Protein AF-A0A351IZC6-F1 (afdb_monomer_lite)

Radius of gyration: 22.67 Å; chains: 1; bounding box: 44×38×71 Å

Structure (mmCIF, N/CA/C/O backbone):
data_AF-A0A351IZC6-F1
#
_entry.id   AF-A0A351IZC6-F1
#
loop_
_atom_site.group_PDB
_atom_site.id
_atom_site.type_symbol
_atom_site.label_atom_id
_atom_site.label_alt_id
_atom_site.label_comp_id
_atom_site.label_asym_id
_atom_site.label_entity_id
_atom_site.label_seq_id
_atom_site.pdbx_PDB_ins_code
_atom_site.Cartn_x
_atom_site.Cartn_y
_atom_site.Cartn_z
_atom_site.occupancy
_atom_site.B_iso_or_equiv
_atom_site.auth_seq_id
_atom_site.auth_comp_id
_atom_site.auth_asym_id
_atom_site.auth_atom_id
_atom_site.pdbx_PDB_model_num
ATOM 1 N N . ARG A 1 1 ? 2.484 21.170 -37.208 1.00 54.78 1 ARG A N 1
ATOM 2 C CA . ARG A 1 1 ? 2.142 19.895 -36.526 1.00 54.78 1 ARG A CA 1
ATOM 3 C C . ARG A 1 1 ? 3.387 19.020 -36.596 1.00 54.78 1 ARG A C 1
ATOM 5 O O . ARG A 1 1 ? 3.981 18.987 -37.663 1.00 54.78 1 ARG A O 1
ATOM 12 N N . GLY A 1 2 ? 3.852 18.452 -35.483 1.00 78.06 2 GLY A N 1
ATOM 13 C CA . GLY A 1 2 ? 5.121 17.710 -35.443 1.00 78.06 2 GLY A CA 1
ATOM 14 C C . GLY A 1 2 ? 5.003 16.293 -36.009 1.00 78.06 2 GLY A C 1
ATOM 15 O O . GLY A 1 2 ? 3.906 15.739 -36.048 1.00 78.06 2 GLY A O 1
ATOM 16 N N . VAL A 1 3 ? 6.134 15.700 -36.401 1.00 79.62 3 VAL A N 1
ATOM 17 C CA . VAL A 1 3 ? 6.216 14.318 -36.917 1.00 79.62 3 VAL A CA 1
ATOM 18 C C . VAL A 1 3 ? 5.651 13.314 -35.900 1.00 79.62 3 VAL A C 1
ATOM 20 O O . VAL A 1 3 ? 4.930 12.402 -36.284 1.00 79.62 3 VAL A O 1
ATOM 23 N N . SER A 1 4 ? 5.850 13.549 -34.596 1.00 78.62 4 SER A N 1
ATOM 24 C CA . SER A 1 4 ? 5.263 12.746 -33.507 1.00 78.62 4 SER A CA 1
ATOM 25 C C . SER A 1 4 ? 3.735 12.689 -33.545 1.00 78.62 4 SER A C 1
ATOM 27 O O . SER A 1 4 ? 3.139 11.643 -33.312 1.00 78.62 4 SER A O 1
ATOM 29 N N . TYR A 1 5 ? 3.090 13.817 -33.857 1.00 83.94 5 TYR A N 1
ATOM 30 C CA . TYR A 1 5 ? 1.634 13.883 -33.941 1.00 83.94 5 TYR A CA 1
ATOM 31 C C . TYR A 1 5 ? 1.124 13.109 -35.158 1.00 83.94 5 TYR A C 1
ATOM 33 O O . TYR A 1 5 ? 0.155 12.367 -35.048 1.00 83.94 5 TYR A O 1
ATOM 41 N N . LEU A 1 6 ? 1.802 13.245 -36.300 1.00 85.81 6 LEU A N 1
ATOM 42 C CA . LEU A 1 6 ? 1.442 12.525 -37.521 1.00 85.81 6 LEU A CA 1
ATOM 43 C C . LEU A 1 6 ? 1.631 11.013 -37.352 1.00 85.81 6 LEU A C 1
ATOM 45 O O . LEU A 1 6 ? 0.776 10.256 -37.795 1.00 85.81 6 LEU A O 1
ATOM 49 N N . ASN A 1 7 ? 2.656 10.583 -36.607 1.00 83.44 7 ASN A N 1
ATOM 50 C CA . ASN A 1 7 ? 2.800 9.192 -36.178 1.00 83.44 7 ASN A CA 1
ATOM 51 C C . ASN A 1 7 ? 1.613 8.718 -35.326 1.00 83.44 7 ASN A C 1
ATOM 53 O O . ASN A 1 7 ? 1.037 7.676 -35.610 1.00 83.44 7 ASN A O 1
ATOM 57 N N . SER A 1 8 ? 1.179 9.500 -34.328 1.00 83.31 8 SER A N 1
ATOM 58 C CA . SER A 1 8 ? 0.071 9.090 -33.443 1.00 83.31 8 SER A CA 1
ATOM 59 C C . SER A 1 8 ? -1.289 8.953 -34.135 1.00 83.31 8 SER A C 1
ATOM 61 O O . SER A 1 8 ? -2.180 8.301 -33.597 1.00 83.31 8 SER A O 1
ATOM 63 N N . VAL A 1 9 ? -1.458 9.570 -35.308 1.00 90.44 9 VAL A N 1
ATOM 64 C CA . VAL A 1 9 ? -2.690 9.477 -36.106 1.00 90.44 9 VAL A CA 1
ATOM 65 C C . VAL A 1 9 ? -2.511 8.646 -37.382 1.00 90.44 9 VAL A C 1
ATOM 67 O O . VAL A 1 9 ? -3.396 8.666 -38.228 1.00 90.44 9 VAL A O 1
ATOM 70 N N . ASN A 1 10 ? -1.398 7.910 -37.515 1.00 84.44 10 ASN A N 1
ATOM 71 C CA . ASN A 1 10 ? -1.055 7.089 -38.686 1.00 84.44 10 ASN A CA 1
ATOM 72 C C . ASN A 1 10 ? -1.030 7.855 -40.028 1.00 84.44 10 ASN A C 1
ATOM 74 O O . ASN A 1 10 ? -1.351 7.288 -41.064 1.00 84.44 10 ASN A O 1
ATOM 78 N N . ASP A 1 11 ? -0.619 9.127 -40.012 1.00 90.12 11 ASP A N 1
ATOM 79 C CA . ASP A 1 11 ? -0.560 10.020 -41.185 1.00 90.12 11 ASP A CA 1
ATOM 80 C C . ASP A 1 11 ? 0.889 10.296 -41.654 1.00 90.12 11 ASP A C 1
ATOM 82 O O . ASP A 1 11 ? 1.177 11.331 -42.265 1.00 90.12 11 ASP A O 1
ATOM 86 N N . LEU A 1 12 ? 1.852 9.431 -41.316 1.00 85.00 12 LEU A N 1
ATOM 87 C CA . LEU A 1 12 ? 3.253 9.626 -41.725 1.00 85.00 12 LEU A CA 1
ATOM 88 C C . LEU A 1 12 ? 3.456 9.483 -43.237 1.00 85.00 12 LEU A C 1
ATOM 90 O O . LEU A 1 12 ? 4.335 10.133 -43.798 1.00 85.00 12 LEU A O 1
ATOM 94 N N . ASP A 1 13 ? 2.606 8.702 -43.896 1.00 83.44 13 ASP A N 1
ATOM 95 C CA . ASP A 1 13 ? 2.554 8.516 -45.348 1.00 83.44 13 ASP A CA 1
ATOM 96 C C . ASP A 1 13 ? 2.237 9.812 -46.118 1.00 83.44 13 ASP A C 1
ATOM 98 O O . ASP A 1 13 ? 2.581 9.945 -47.292 1.00 83.44 13 ASP A O 1
ATOM 102 N N . LYS A 1 14 ? 1.645 10.813 -45.452 1.00 84.12 14 LYS A N 1
ATOM 103 C CA . LYS A 1 14 ? 1.375 12.141 -46.030 1.00 84.12 14 LYS A CA 1
ATOM 104 C C . LYS A 1 14 ? 2.624 13.019 -46.137 1.00 84.12 14 LYS A C 1
ATOM 106 O O . LYS A 1 14 ? 2.568 14.089 -46.748 1.00 84.12 14 LYS A O 1
ATOM 111 N N . LEU A 1 15 ? 3.744 12.618 -45.533 1.00 84.25 15 LEU A N 1
ATOM 112 C CA . LEU A 1 15 ? 4.996 13.368 -45.567 1.00 84.25 15 LEU A CA 1
ATOM 113 C C . LEU A 1 15 ? 5.891 12.872 -46.704 1.00 84.25 15 LEU A C 1
ATOM 115 O O . LEU A 1 15 ? 6.668 11.940 -46.541 1.00 84.25 15 LEU A O 1
ATOM 119 N N . ALA A 1 16 ? 5.854 13.571 -47.839 1.00 85.62 16 ALA A N 1
ATOM 120 C CA . ALA A 1 16 ? 6.621 13.208 -49.036 1.00 85.62 16 ALA A CA 1
ATOM 121 C C . ALA A 1 16 ? 8.155 13.201 -48.858 1.00 85.62 16 ALA A C 1
ATOM 123 O O . ALA A 1 16 ? 8.866 12.702 -49.724 1.00 85.62 16 ALA A O 1
ATOM 124 N N . PHE A 1 17 ? 8.677 13.790 -47.776 1.00 85.56 17 PHE A N 1
ATOM 125 C CA . PHE A 1 17 ? 10.114 13.822 -47.492 1.00 85.56 17 PHE A CA 1
ATOM 126 C C . PHE A 1 17 ? 10.596 12.619 -46.666 1.00 85.56 17 PHE A C 1
ATOM 128 O O . PHE A 1 17 ? 11.805 12.443 -46.515 1.00 85.56 17 PHE A O 1
ATOM 135 N N . LEU A 1 18 ? 9.682 11.822 -46.099 1.00 88.19 18 LEU A N 1
ATOM 136 C CA . LEU A 1 18 ? 10.048 10.625 -45.353 1.00 88.19 18 LEU A CA 1
ATOM 137 C C . LEU A 1 18 ? 10.360 9.470 -46.314 1.00 88.19 18 LEU A C 1
ATOM 139 O O . LEU A 1 18 ? 9.716 9.349 -47.358 1.00 88.19 18 LEU A O 1
ATOM 143 N N . PRO A 1 19 ? 11.327 8.600 -45.975 1.00 85.94 19 PRO A N 1
ATOM 144 C CA . PRO A 1 19 ? 11.552 7.369 -46.716 1.00 85.94 19 PRO A CA 1
ATOM 145 C C . PRO A 1 19 ? 10.281 6.519 -46.817 1.00 85.94 19 PRO A C 1
ATOM 147 O O . PRO A 1 19 ? 9.473 6.460 -45.888 1.00 85.94 19 PRO A O 1
ATOM 150 N N . ASN A 1 20 ? 10.138 5.791 -47.926 1.00 81.12 20 ASN A N 1
ATOM 151 C CA . ASN A 1 20 ? 9.125 4.744 -48.015 1.00 81.12 20 ASN A CA 1
ATOM 152 C C . ASN A 1 20 ? 9.393 3.704 -46.917 1.00 81.12 20 ASN A C 1
ATOM 154 O O . ASN A 1 20 ? 10.516 3.216 -46.804 1.00 81.12 20 ASN A O 1
ATOM 158 N N . ASN A 1 21 ? 8.358 3.359 -46.146 1.00 84.06 21 ASN A N 1
ATOM 159 C CA . ASN A 1 21 ? 8.431 2.497 -44.957 1.00 84.06 21 ASN A CA 1
ATOM 160 C C . ASN A 1 21 ? 9.204 3.091 -43.771 1.00 84.06 21 ASN A C 1
ATOM 162 O O . ASN A 1 21 ? 9.744 2.333 -42.973 1.00 84.06 21 ASN A O 1
ATOM 166 N N . PHE A 1 22 ? 9.251 4.421 -43.652 1.00 87.12 22 PHE A N 1
ATOM 167 C CA . PHE A 1 22 ? 9.814 5.082 -42.478 1.00 87.12 22 PHE A CA 1
ATOM 168 C C . PHE A 1 22 ? 9.197 4.544 -41.178 1.00 87.12 22 PHE A C 1
ATOM 170 O O . PHE A 1 22 ? 8.000 4.718 -40.931 1.00 87.12 22 PHE A O 1
ATOM 177 N N . ASP A 1 23 ? 10.031 3.937 -40.337 1.00 83.19 23 ASP A N 1
ATOM 178 C CA . ASP A 1 23 ? 9.676 3.543 -38.980 1.00 83.19 23 ASP A CA 1
ATOM 179 C C . ASP A 1 23 ? 10.056 4.670 -38.017 1.00 83.19 23 ASP A C 1
ATOM 181 O O . ASP A 1 23 ? 11.230 4.974 -37.790 1.00 83.19 23 ASP A O 1
ATOM 185 N N . TYR A 1 24 ? 9.039 5.284 -37.411 1.00 82.44 24 TYR A N 1
ATOM 186 C CA . TYR A 1 24 ? 9.202 6.402 -36.488 1.00 82.44 24 TYR A CA 1
ATOM 187 C C . TYR A 1 24 ? 10.134 6.102 -35.303 1.00 82.44 24 TYR A C 1
ATOM 189 O O . TYR A 1 24 ? 10.746 7.025 -34.771 1.00 82.44 24 TYR A O 1
ATOM 197 N N . SER A 1 25 ? 10.242 4.845 -34.873 1.00 77.06 25 SER A N 1
ATOM 198 C CA . SER A 1 25 ? 11.059 4.449 -33.723 1.00 77.06 25 SER A CA 1
ATOM 199 C C . SER A 1 25 ? 12.513 4.136 -34.083 1.00 77.06 25 SER A C 1
ATOM 201 O O . SER A 1 25 ? 13.399 4.353 -33.259 1.00 77.06 25 SER A O 1
ATOM 203 N N . ILE A 1 26 ? 12.769 3.669 -35.309 1.00 80.50 26 ILE A N 1
ATOM 204 C CA . ILE A 1 26 ? 14.083 3.162 -35.739 1.00 80.50 26 ILE A CA 1
ATOM 205 C C . ILE A 1 26 ? 14.808 4.177 -36.631 1.00 80.50 26 ILE A C 1
ATOM 207 O O . ILE A 1 26 ? 16.008 4.411 -36.477 1.00 80.50 26 ILE A O 1
ATOM 211 N N . ASP A 1 27 ? 14.083 4.823 -37.544 1.00 83.50 27 ASP A N 1
ATOM 212 C CA . ASP A 1 27 ? 14.677 5.629 -38.612 1.00 83.50 27 ASP A CA 1
ATOM 213 C C . ASP A 1 27 ? 14.827 7.106 -38.244 1.00 83.50 27 ASP A C 1
ATOM 215 O O . ASP A 1 27 ? 15.488 7.862 -38.959 1.00 83.50 27 ASP A O 1
ATOM 219 N N . PHE A 1 28 ? 14.239 7.542 -37.126 1.00 86.81 28 PHE A N 1
ATOM 220 C CA . PHE A 1 28 ? 14.151 8.958 -36.767 1.00 86.81 28 PHE A CA 1
ATOM 221 C C . PHE A 1 28 ? 15.522 9.639 -36.730 1.00 86.81 28 PHE A C 1
ATOM 223 O O . PHE A 1 28 ? 15.723 10.684 -37.348 1.00 86.81 28 PHE A O 1
ATOM 230 N N . LYS A 1 29 ? 16.499 9.012 -36.070 1.00 84.25 29 LYS A N 1
ATOM 231 C CA . LYS A 1 29 ? 17.864 9.537 -35.980 1.00 84.25 29 LYS A CA 1
ATOM 232 C C . LYS A 1 29 ? 18.560 9.596 -37.332 1.00 84.25 29 LYS A C 1
ATOM 234 O O . LYS A 1 29 ? 19.252 10.569 -37.618 1.00 84.25 29 LYS A O 1
ATOM 239 N N . ASN A 1 30 ? 18.348 8.586 -38.169 1.00 85.69 30 ASN A N 1
ATOM 240 C CA . ASN A 1 30 ? 18.956 8.507 -39.494 1.00 85.69 30 ASN A CA 1
ATOM 241 C C . ASN A 1 30 ? 18.375 9.558 -40.452 1.00 85.69 30 ASN A C 1
ATOM 243 O O . ASN A 1 30 ? 19.105 10.100 -41.275 1.00 85.69 30 ASN A O 1
ATOM 247 N N . VAL A 1 31 ? 17.081 9.868 -40.329 1.00 88.25 31 VAL A N 1
ATOM 248 C CA . VAL A 1 31 ? 16.384 10.835 -41.191 1.00 88.25 31 VAL A CA 1
ATOM 249 C C . VAL 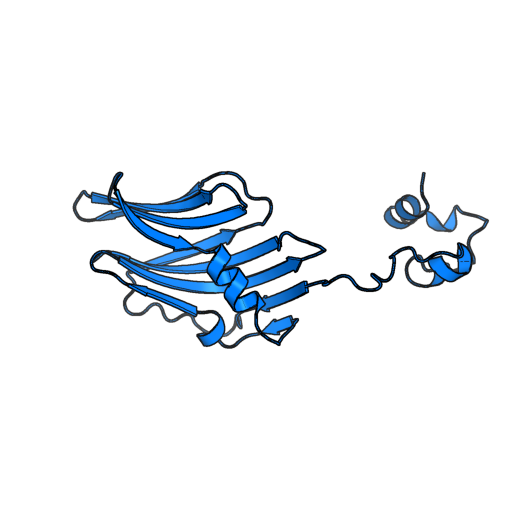A 1 31 ? 16.569 12.276 -40.717 1.00 88.25 31 VAL A C 1
ATOM 251 O O . VAL A 1 31 ? 16.774 13.170 -41.535 1.00 88.25 31 VAL A O 1
ATOM 254 N N . PHE A 1 32 ? 16.504 12.519 -39.408 1.00 87.31 32 PHE A N 1
ATOM 255 C CA . PHE A 1 32 ? 16.504 13.872 -38.846 1.00 87.31 32 PHE A CA 1
ATOM 256 C C . PHE A 1 32 ? 17.844 14.292 -38.230 1.00 87.31 32 PHE A C 1
ATOM 258 O O . PHE A 1 32 ? 18.022 15.464 -37.905 1.00 87.31 32 PHE A O 1
ATOM 265 N N . GLY A 1 33 ? 18.799 13.371 -38.082 1.00 83.06 33 GLY A N 1
ATOM 266 C CA . GLY A 1 33 ? 20.142 13.657 -37.572 1.00 83.06 33 GLY A CA 1
ATOM 267 C C . GLY A 1 33 ? 20.230 13.848 -36.055 1.00 83.06 33 GLY A C 1
ATOM 268 O O . GLY A 1 33 ? 21.295 14.198 -35.551 1.00 83.06 33 GLY A O 1
ATOM 269 N N . PHE A 1 34 ? 19.143 13.616 -35.313 1.00 80.31 34 PHE A N 1
ATOM 270 C CA . PHE A 1 34 ? 19.119 13.654 -33.851 1.00 80.31 34 PHE A CA 1
ATOM 271 C C . PHE A 1 34 ? 18.251 12.533 -33.283 1.00 80.31 34 PHE A C 1
ATOM 273 O O . PHE A 1 34 ? 17.304 12.074 -33.919 1.00 80.31 34 PHE A O 1
ATOM 280 N N . ASP A 1 35 ? 18.596 12.083 -32.081 1.00 73.88 35 ASP A N 1
ATOM 281 C CA . ASP A 1 35 ? 17.844 11.044 -31.389 1.00 73.88 35 ASP A CA 1
ATOM 282 C C . ASP A 1 35 ? 16.526 11.615 -30.854 1.00 73.88 35 ASP A C 1
ATOM 284 O O . ASP A 1 35 ? 16.524 12.653 -30.189 1.00 73.88 35 ASP A O 1
ATOM 288 N N . LEU A 1 36 ? 15.400 10.963 -31.157 1.00 66.38 36 LEU A N 1
ATOM 289 C CA . LEU A 1 36 ? 14.093 11.381 -30.638 1.00 66.38 36 LEU A CA 1
ATOM 290 C C . LEU A 1 36 ? 14.046 11.226 -29.117 1.00 66.38 36 LEU A C 1
ATOM 292 O O . LEU A 1 36 ? 13.480 12.052 -28.399 1.00 66.38 36 LEU A O 1
ATOM 296 N N . TYR A 1 37 ? 14.664 10.149 -28.649 1.00 61.41 37 TYR A N 1
ATOM 297 C CA . TYR A 1 37 ? 14.923 9.904 -27.253 1.00 61.41 37 TYR A CA 1
ATOM 298 C C . TYR A 1 37 ? 16.387 10.246 -27.057 1.00 61.41 37 TYR A C 1
ATOM 300 O O . TYR A 1 37 ? 17.254 9.513 -27.519 1.00 61.41 37 TYR A O 1
ATOM 308 N N . HIS A 1 38 ? 16.689 11.366 -26.398 1.00 51.81 38 HIS A N 1
ATOM 309 C CA . HIS A 1 38 ? 18.038 11.549 -25.877 1.00 51.81 38 HIS A CA 1
ATOM 310 C C . HIS A 1 38 ? 18.384 10.280 -25.095 1.00 51.81 38 HIS A C 1
ATOM 312 O O . HIS A 1 38 ? 17.766 10.020 -24.059 1.00 51.81 38 HIS A O 1
ATOM 318 N N . ALA A 1 39 ? 19.327 9.480 -25.607 1.00 47.16 39 ALA A N 1
ATOM 319 C CA . ALA A 1 39 ? 20.009 8.501 -24.787 1.00 47.16 39 ALA A CA 1
ATOM 320 C C . ALA A 1 39 ? 20.482 9.299 -23.576 1.00 47.16 39 ALA A C 1
ATOM 322 O O . ALA A 1 39 ? 21.177 10.307 -23.720 1.00 47.16 39 ALA A O 1
ATOM 323 N N . SER A 1 40 ? 19.930 8.978 -22.411 1.00 49.69 40 SER A N 1
ATOM 324 C CA . SER A 1 40 ? 20.216 9.710 -21.193 1.00 49.69 40 SER A CA 1
ATOM 325 C C . SER A 1 40 ? 21.642 9.364 -20.797 1.00 49.69 40 SER A C 1
ATOM 327 O O . SER A 1 40 ? 21.873 8.455 -20.001 1.00 49.69 40 SER A O 1
ATOM 329 N N . ASP A 1 41 ? 22.592 10.062 -21.405 1.00 43.72 41 ASP A N 1
ATOM 330 C CA . ASP A 1 41 ? 24.003 9.989 -21.094 1.00 43.72 41 ASP A CA 1
ATOM 331 C C . ASP A 1 41 ? 24.168 10.459 -19.639 1.00 43.72 41 ASP A C 1
ATOM 333 O O . ASP A 1 41 ? 24.194 11.651 -19.343 1.00 43.72 41 ASP A O 1
ATOM 337 N N . GLY A 1 42 ? 24.209 9.506 -18.703 1.00 48.97 42 GLY A N 1
ATOM 338 C CA . GLY A 1 42 ? 24.652 9.737 -17.326 1.00 48.97 42 GLY A CA 1
ATOM 339 C C . GLY A 1 42 ? 23.598 10.085 -16.266 1.00 48.97 42 GLY A C 1
ATOM 340 O O . GLY A 1 42 ? 23.993 10.449 -15.160 1.00 48.97 42 GLY A O 1
ATOM 341 N N . ASN A 1 43 ? 22.293 9.946 -16.523 1.00 52.94 43 ASN A N 1
ATOM 342 C CA . ASN A 1 43 ? 21.280 10.126 -15.470 1.00 52.94 43 ASN A CA 1
ATOM 343 C C . ASN A 1 43 ? 20.960 8.799 -14.766 1.00 52.94 43 ASN A C 1
ATOM 345 O O . ASN A 1 43 ? 20.764 7.778 -15.422 1.00 52.94 43 ASN A O 1
ATOM 349 N N . ASN A 1 44 ? 20.870 8.827 -13.429 1.00 56.72 44 ASN A N 1
ATOM 350 C CA . ASN A 1 44 ? 20.446 7.705 -12.581 1.00 56.72 44 ASN A CA 1
ATOM 351 C C . ASN A 1 44 ? 18.961 7.391 -12.817 1.00 56.72 44 ASN A C 1
ATOM 353 O O . ASN A 1 44 ? 18.097 7.733 -12.007 1.00 56.72 44 ASN A O 1
ATOM 357 N N . TYR A 1 45 ? 18.667 6.783 -13.960 1.00 67.69 45 TYR A N 1
ATOM 358 C CA . TYR A 1 45 ? 17.340 6.326 -14.310 1.00 67.69 45 TYR A CA 1
ATOM 359 C C . TYR A 1 45 ? 17.046 5.047 -13.531 1.00 67.69 45 TYR A C 1
ATOM 361 O O . TYR A 1 45 ? 17.708 4.026 -13.712 1.00 67.69 45 TYR A O 1
ATOM 369 N N . ILE A 1 46 ? 16.071 5.112 -12.631 1.00 74.31 46 ILE A N 1
ATOM 370 C CA . ILE A 1 46 ? 15.543 3.925 -11.962 1.00 74.31 46 ILE A CA 1
ATOM 371 C C . ILE A 1 46 ? 14.225 3.613 -12.650 1.00 74.31 46 ILE A C 1
ATOM 373 O O . ILE A 1 46 ? 13.320 4.437 -12.609 1.00 74.31 46 ILE A O 1
ATOM 377 N N . SER A 1 47 ? 14.114 2.435 -13.254 1.00 84.88 47 SER A N 1
ATOM 378 C CA . SER A 1 47 ? 12.835 1.872 -13.682 1.00 84.88 47 SER A CA 1
ATOM 379 C C . SER A 1 47 ? 12.750 0.460 -13.140 1.00 84.88 47 SER A C 1
ATOM 381 O O . SER A 1 47 ? 13.572 -0.388 -13.491 1.00 84.88 47 SER A O 1
ATOM 383 N N . LYS A 1 48 ? 11.828 0.242 -12.203 1.00 88.94 48 LYS A N 1
ATOM 384 C CA . LYS A 1 48 ? 11.651 -1.051 -11.552 1.00 88.94 48 LYS A CA 1
ATOM 385 C C . LYS A 1 48 ? 10.192 -1.429 -11.467 1.00 88.94 48 LYS A C 1
ATOM 387 O O . LYS A 1 48 ? 9.361 -0.603 -11.092 1.00 88.94 48 LYS A O 1
ATOM 392 N N . GLU A 1 49 ? 9.911 -2.690 -11.758 1.00 92.25 49 GLU A N 1
ATOM 393 C CA . GLU A 1 49 ? 8.566 -3.245 -11.709 1.00 92.25 49 GLU A CA 1
ATOM 394 C C . GLU A 1 49 ? 8.558 -4.584 -10.984 1.00 92.25 49 GLU A C 1
ATOM 396 O O . GLU A 1 49 ? 9.238 -5.534 -11.370 1.00 92.25 49 GLU A O 1
ATOM 401 N N . TYR A 1 50 ? 7.765 -4.672 -9.926 1.00 94.38 50 TYR A N 1
ATOM 402 C CA . TYR A 1 50 ? 7.642 -5.885 -9.137 1.00 94.38 50 TYR A CA 1
ATOM 403 C C . TYR A 1 50 ? 6.207 -6.340 -9.079 1.00 94.38 50 TYR A C 1
ATOM 405 O O . TYR A 1 50 ? 5.293 -5.533 -8.908 1.00 94.38 50 TYR A O 1
ATOM 413 N N . GLN A 1 51 ? 6.031 -7.651 -9.139 1.00 94.94 51 GLN A N 1
ATOM 414 C CA . GLN A 1 51 ? 4.733 -8.277 -8.996 1.00 94.94 51 GLN A CA 1
ATOM 415 C C . GLN A 1 51 ? 4.818 -9.428 -7.999 1.00 94.94 51 GLN A C 1
ATOM 417 O O . GLN A 1 51 ? 5.819 -10.145 -7.936 1.00 94.94 51 GLN A O 1
ATOM 422 N N . LEU A 1 52 ? 3.763 -9.602 -7.214 1.00 94.81 52 LEU A N 1
ATOM 423 C CA . LEU A 1 52 ? 3.530 -10.850 -6.503 1.00 94.81 52 LEU A CA 1
ATOM 424 C C . LEU A 1 52 ? 2.991 -11.886 -7.491 1.00 94.81 52 LEU A C 1
ATOM 426 O O . LEU A 1 52 ? 2.173 -11.545 -8.344 1.00 94.81 52 LEU A O 1
ATOM 430 N N . ASP A 1 53 ? 3.409 -13.143 -7.367 1.00 91.94 53 ASP A N 1
ATOM 431 C CA . ASP A 1 53 ? 2.830 -14.219 -8.172 1.00 91.94 53 ASP A CA 1
ATOM 432 C C . ASP A 1 53 ? 1.311 -14.314 -7.905 1.00 91.94 53 ASP A C 1
ATOM 434 O O . ASP A 1 53 ? 0.911 -14.606 -6.773 1.00 91.94 53 ASP A O 1
ATOM 438 N N . PRO A 1 54 ? 0.450 -14.071 -8.911 1.00 86.25 54 PRO A N 1
ATOM 439 C CA . PRO A 1 54 ? -0.996 -14.082 -8.725 1.00 86.25 54 PRO A CA 1
ATOM 440 C C . PRO A 1 54 ? -1.563 -15.484 -8.466 1.00 86.25 54 PRO A C 1
ATOM 442 O O . PRO A 1 54 ? -2.720 -15.596 -8.066 1.00 86.25 54 PRO A O 1
ATOM 445 N N . MET A 1 55 ? -0.789 -16.550 -8.705 1.00 89.62 55 MET A N 1
ATOM 446 C CA . MET A 1 55 ? -1.206 -17.925 -8.423 1.00 89.62 55 MET A CA 1
ATOM 447 C C . MET A 1 55 ? -0.981 -18.323 -6.961 1.00 89.62 55 MET A C 1
ATOM 449 O O . MET A 1 55 ? -1.511 -19.347 -6.524 1.00 89.62 55 MET A O 1
ATOM 453 N N . LEU A 1 56 ? -0.212 -17.540 -6.197 1.00 87.94 56 LEU A N 1
ATOM 454 C CA . LEU A 1 56 ? 0.037 -17.832 -4.792 1.00 87.94 56 LEU A CA 1
ATOM 455 C C . LEU A 1 56 ? -1.133 -17.354 -3.918 1.00 87.94 56 LEU A C 1
ATOM 457 O O . LEU A 1 56 ? -1.531 -16.189 -3.996 1.00 87.94 56 LEU A O 1
ATOM 461 N N . PRO A 1 57 ? -1.684 -18.226 -3.053 1.00 89.88 57 PRO A N 1
ATOM 462 C CA . PRO A 1 57 ? -2.729 -17.825 -2.127 1.00 89.88 57 PRO A CA 1
ATOM 463 C C . PRO A 1 57 ? -2.176 -16.861 -1.072 1.00 89.88 57 PRO A C 1
ATOM 465 O O . PRO A 1 57 ? -1.041 -16.992 -0.612 1.00 89.88 57 PRO A O 1
ATOM 468 N N . ILE A 1 58 ? -3.013 -15.916 -0.647 1.00 91.12 58 ILE A N 1
ATOM 469 C CA . ILE A 1 58 ? -2.707 -15.014 0.464 1.00 91.12 58 ILE A CA 1
ATOM 470 C C . ILE A 1 58 ? -3.132 -15.680 1.774 1.00 91.12 58 ILE A C 1
ATOM 472 O O . ILE A 1 58 ? -4.306 -16.002 1.950 1.00 91.12 58 ILE A O 1
ATOM 476 N N . ASP A 1 59 ? -2.191 -15.868 2.701 1.00 91.81 59 ASP A N 1
ATOM 477 C CA . ASP A 1 59 ? -2.503 -16.349 4.050 1.00 91.81 59 ASP A CA 1
ATOM 478 C C . ASP A 1 59 ? -3.090 -15.217 4.903 1.00 91.81 59 ASP A C 1
ATOM 480 O O . ASP A 1 59 ? -2.407 -14.246 5.242 1.00 91.81 59 ASP A O 1
ATOM 484 N N . THR A 1 60 ? -4.367 -15.362 5.252 1.00 95.38 60 THR A N 1
ATOM 485 C CA . THR A 1 60 ? -5.126 -14.405 6.066 1.00 95.38 60 THR A CA 1
ATOM 486 C C . THR A 1 60 ? -5.244 -14.833 7.529 1.00 95.38 60 THR A C 1
ATOM 488 O O . THR A 1 60 ? -5.936 -14.176 8.305 1.00 95.38 60 THR A O 1
ATOM 491 N N . LYS A 1 61 ? -4.613 -15.941 7.941 1.00 96.00 61 LYS A N 1
ATOM 492 C CA . LYS A 1 61 ? -4.763 -16.477 9.296 1.00 96.00 61 LYS A CA 1
ATOM 493 C C . LYS A 1 61 ? -4.291 -15.475 10.355 1.00 96.00 61 LYS A C 1
ATOM 495 O O . LYS A 1 61 ? -3.161 -14.991 10.325 1.00 96.00 61 LYS A O 1
ATOM 500 N N . GLY A 1 62 ? -5.143 -15.241 11.356 1.00 94.69 62 GLY A N 1
ATOM 501 C CA . GLY A 1 62 ? -4.849 -14.326 12.463 1.00 94.69 62 GLY A CA 1
ATOM 502 C C . GLY A 1 62 ? -4.978 -12.847 12.093 1.00 94.69 62 GLY A C 1
ATOM 503 O O . GLY A 1 62 ? -4.309 -12.028 12.725 1.00 94.69 62 GLY A O 1
ATOM 504 N N . TYR A 1 63 ? -5.780 -12.557 11.065 1.00 97.25 63 TYR A N 1
ATOM 505 C CA . TYR A 1 63 ? -6.258 -11.233 10.686 1.00 97.25 63 TYR A CA 1
ATOM 506 C C . TYR A 1 63 ? -7.775 -11.293 10.477 1.00 97.25 63 TYR A C 1
ATOM 508 O O . TYR A 1 63 ? -8.277 -12.277 9.932 1.00 97.25 63 TYR A O 1
ATOM 516 N N . ASP A 1 64 ? -8.490 -10.245 10.875 1.00 96.00 64 ASP A N 1
ATOM 517 C CA . ASP A 1 64 ? -9.957 -10.195 10.799 1.00 96.00 64 ASP A CA 1
ATOM 518 C C . ASP A 1 64 ? -10.445 -9.533 9.507 1.00 96.00 64 ASP A C 1
ATOM 520 O O . ASP A 1 64 ? -11.526 -9.841 9.006 1.00 96.00 64 ASP A O 1
ATOM 524 N N . TYR A 1 65 ? -9.631 -8.639 8.941 1.00 96.12 65 TYR A N 1
ATOM 525 C CA . TYR A 1 65 ? -9.994 -7.828 7.786 1.00 96.12 65 TYR A CA 1
ATOM 526 C C . TYR A 1 65 ? -8.943 -7.924 6.681 1.00 96.12 65 TYR A C 1
ATOM 528 O O . TYR A 1 65 ? -7.742 -7.909 6.949 1.00 96.12 65 TYR A O 1
ATOM 536 N N . LEU A 1 66 ? -9.411 -7.950 5.430 1.00 96.19 66 LEU A N 1
ATOM 537 C CA . LEU A 1 66 ? -8.606 -7.831 4.214 1.00 96.19 66 LEU A CA 1
ATOM 538 C C . LEU A 1 66 ? -9.113 -6.646 3.388 1.00 96.19 66 LEU A C 1
ATOM 540 O O . LEU A 1 66 ? -10.288 -6.588 3.033 1.00 96.19 66 LEU A O 1
ATOM 544 N N . LEU A 1 67 ? -8.211 -5.736 3.035 1.00 95.69 67 LEU A N 1
ATOM 545 C CA . LEU A 1 67 ? -8.465 -4.594 2.166 1.00 95.69 67 LEU A CA 1
ATOM 546 C C . LEU A 1 67 ? -7.546 -4.640 0.948 1.00 95.69 67 LEU A C 1
ATOM 548 O O . LEU A 1 67 ? -6.408 -5.107 1.012 1.00 95.69 67 LEU A O 1
ATOM 552 N N . THR A 1 68 ? -8.018 -4.067 -0.151 1.00 95.56 68 THR A N 1
ATOM 553 C CA . THR A 1 68 ? -7.195 -3.748 -1.319 1.00 95.56 68 THR A CA 1
ATOM 554 C C . THR A 1 68 ? -7.115 -2.244 -1.482 1.00 95.56 68 THR A C 1
ATOM 556 O O . THR A 1 68 ? -8.137 -1.561 -1.435 1.00 95.56 68 THR A O 1
ATOM 559 N N . THR A 1 69 ? -5.921 -1.714 -1.717 1.00 96.25 69 THR A N 1
ATOM 560 C CA . THR A 1 69 ? -5.762 -0.298 -2.060 1.00 96.25 69 THR A CA 1
ATOM 561 C C . THR A 1 69 ? -4.573 -0.096 -2.985 1.00 96.25 69 THR A C 1
ATOM 563 O O . THR A 1 69 ? -3.770 -1.006 -3.190 1.00 96.25 69 THR A O 1
ATOM 566 N N . SER A 1 70 ? -4.446 1.109 -3.520 1.00 95.75 70 SER A N 1
ATOM 567 C CA . SER A 1 70 ? -3.281 1.535 -4.286 1.00 95.75 70 SER A CA 1
ATOM 568 C C . SER A 1 70 ? -2.707 2.836 -3.733 1.00 95.75 70 SER A C 1
ATOM 570 O O . SER A 1 70 ? -3.301 3.482 -2.871 1.00 95.75 70 SER A O 1
ATOM 572 N N . ILE A 1 71 ? -1.547 3.233 -4.228 1.00 94.56 71 ILE A N 1
ATOM 573 C CA . ILE A 1 71 ? -1.073 4.612 -4.190 1.00 94.56 71 ILE A CA 1
ATOM 574 C C . ILE A 1 71 ? -0.527 4.959 -5.565 1.00 94.56 71 ILE A C 1
ATOM 576 O O . ILE A 1 71 ? 0.131 4.131 -6.196 1.00 94.56 71 ILE A O 1
ATOM 580 N N . HIS A 1 72 ? -0.751 6.195 -5.991 1.00 91.31 72 HIS A N 1
ATOM 581 C CA . HIS A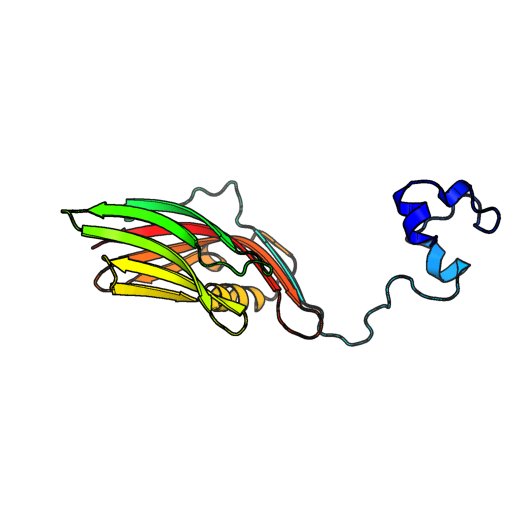 1 72 ? -0.146 6.741 -7.197 1.00 91.31 72 HIS A CA 1
ATOM 582 C C . HIS A 1 72 ? 0.738 7.934 -6.862 1.00 91.31 72 HIS A C 1
ATOM 584 O O . HIS A 1 72 ? 0.456 8.701 -5.937 1.00 91.31 72 HIS A O 1
ATOM 590 N N . SER A 1 73 ? 1.820 8.131 -7.612 1.00 87.06 73 SER A N 1
ATOM 591 C CA . SER A 1 73 ? 2.705 9.285 -7.427 1.00 87.06 73 SER A CA 1
ATOM 592 C C . SER A 1 73 ? 1.955 10.608 -7.583 1.00 87.06 73 SER A C 1
ATOM 594 O O . SER A 1 73 ? 2.282 11.561 -6.884 1.00 87.06 73 SER A O 1
ATOM 596 N N . SER A 1 74 ? 0.906 10.640 -8.409 1.00 86.69 74 SER A N 1
ATOM 597 C CA . SER A 1 74 ? 0.018 11.783 -8.631 1.00 86.69 74 SER A CA 1
ATOM 598 C C . SER A 1 74 ? -1.029 12.008 -7.540 1.00 86.69 74 SER A C 1
ATOM 600 O O . SER A 1 74 ? -1.686 13.047 -7.563 1.00 86.69 74 SER A O 1
ATOM 602 N N . ASP A 1 75 ? -1.215 11.080 -6.597 1.00 87.56 75 ASP A N 1
ATOM 603 C CA . ASP A 1 75 ? -2.196 11.264 -5.527 1.00 87.56 75 ASP A CA 1
ATOM 604 C C . ASP A 1 75 ? -1.785 12.441 -4.634 1.00 87.56 75 ASP A C 1
ATOM 606 O O . ASP A 1 75 ? -0.618 12.598 -4.257 1.00 87.56 75 ASP A O 1
ATOM 610 N N . ARG A 1 76 ? -2.757 13.301 -4.322 1.00 84.75 76 ARG A N 1
ATOM 611 C CA . ARG A 1 76 ? -2.567 14.493 -3.476 1.00 84.75 76 ARG A CA 1
ATOM 612 C C . ARG A 1 76 ? -3.553 14.564 -2.315 1.00 84.75 76 ARG A C 1
ATOM 614 O O . ARG A 1 76 ? -3.263 15.210 -1.315 1.00 84.75 76 ARG A O 1
ATOM 621 N N . ALA A 1 77 ? -4.708 13.915 -2.440 1.00 88.06 77 ALA A N 1
ATOM 622 C CA . ALA A 1 77 ? -5.765 13.960 -1.441 1.00 88.06 77 ALA A CA 1
ATOM 623 C C . ALA A 1 77 ? -5.614 12.836 -0.414 1.00 88.06 77 ALA A C 1
ATOM 625 O O . ALA A 1 77 ? -5.312 11.694 -0.765 1.00 88.06 77 ALA A O 1
ATOM 626 N N . ASN A 1 78 ? -5.865 13.159 0.852 1.00 93.81 78 ASN A N 1
ATOM 627 C CA . ASN A 1 78 ? -6.095 12.144 1.873 1.00 93.81 78 ASN A CA 1
ATOM 628 C C . ASN A 1 78 ? -7.381 11.391 1.540 1.00 93.81 78 ASN A C 1
ATOM 630 O O . ASN A 1 78 ? -8.332 11.987 1.030 1.00 93.81 78 ASN A O 1
ATOM 634 N N . ARG A 1 79 ? -7.414 10.095 1.834 1.00 94.94 79 ARG A N 1
ATOM 635 C CA . ARG A 1 79 ? -8.603 9.279 1.603 1.00 94.94 79 ARG A CA 1
ATOM 636 C C . ARG A 1 79 ? -8.757 8.195 2.647 1.00 94.94 79 ARG A C 1
ATOM 638 O O . ARG A 1 79 ? -7.776 7.585 3.074 1.00 94.94 79 ARG A O 1
ATOM 645 N N . ASP A 1 80 ? -10.007 7.919 2.964 1.00 95.12 80 ASP A N 1
ATOM 646 C CA . ASP A 1 80 ? -10.399 6.817 3.826 1.00 95.12 80 ASP A CA 1
ATOM 647 C C . ASP A 1 80 ? -10.493 5.552 2.970 1.00 95.12 80 ASP A C 1
ATOM 649 O O . ASP A 1 80 ? -10.987 5.589 1.842 1.00 95.12 80 ASP A O 1
ATOM 653 N N . ILE A 1 81 ? -9.975 4.442 3.484 1.00 94.75 81 ILE A N 1
ATOM 654 C CA . ILE A 1 81 ? -9.946 3.146 2.793 1.00 94.75 81 ILE A CA 1
ATOM 655 C C . ILE A 1 81 ? -10.946 2.180 3.428 1.00 94.75 81 ILE A C 1
ATOM 657 O O . ILE A 1 81 ? -11.518 1.342 2.740 1.00 94.75 81 ILE A O 1
ATOM 661 N N . SER A 1 82 ? -11.133 2.277 4.745 1.00 95.06 82 SER A N 1
ATOM 662 C CA . SER A 1 82 ? -12.033 1.415 5.506 1.00 95.06 82 SER A CA 1
ATOM 663 C C . SER A 1 82 ? -12.487 2.101 6.788 1.00 95.06 82 SER A C 1
ATOM 665 O O . SER A 1 82 ? -11.730 2.867 7.392 1.00 95.06 82 SER A O 1
ATOM 667 N N . ASN A 1 83 ? -13.705 1.783 7.215 1.00 94.56 83 ASN A N 1
ATOM 668 C CA . ASN A 1 83 ? -14.226 2.063 8.541 1.00 94.56 83 ASN A CA 1
ATOM 669 C C . ASN A 1 83 ? -14.934 0.817 9.091 1.00 94.56 83 ASN A C 1
ATOM 671 O O . ASN A 1 83 ? -15.645 0.115 8.378 1.00 94.56 83 ASN A O 1
ATOM 675 N N . VAL A 1 84 ? -14.726 0.525 10.370 1.00 93.62 84 VAL A N 1
ATOM 676 C CA . VAL A 1 84 ? -15.390 -0.584 11.057 1.00 93.62 84 VAL A CA 1
ATOM 677 C C . VAL A 1 84 ? -15.708 -0.192 12.488 1.00 93.62 84 VAL A C 1
ATOM 679 O O . VAL A 1 84 ? -14.947 0.542 13.110 1.00 93.62 84 VAL A O 1
ATOM 682 N N . THR A 1 85 ? -16.831 -0.674 13.008 1.00 93.62 85 THR A N 1
ATOM 683 C CA . THR A 1 85 ? -17.227 -0.463 14.401 1.00 93.62 85 THR A CA 1
ATOM 684 C C . THR A 1 85 ? -17.087 -1.771 15.166 1.00 93.62 85 THR A C 1
ATOM 686 O O . THR A 1 85 ? -17.643 -2.784 14.743 1.00 93.62 85 THR A O 1
ATOM 689 N N . ILE A 1 86 ? -16.352 -1.744 16.276 1.00 90.69 86 ILE A N 1
ATOM 690 C CA . ILE A 1 86 ? -16.144 -2.872 17.193 1.00 90.69 86 ILE A CA 1
ATOM 691 C C . ILE A 1 86 ? -16.448 -2.350 18.595 1.00 90.69 86 ILE A C 1
ATOM 693 O O . ILE A 1 86 ? -15.886 -1.330 18.978 1.00 90.69 86 ILE A O 1
ATOM 697 N N . ASP A 1 87 ? -17.358 -2.999 19.325 1.00 90.56 87 ASP A N 1
ATOM 698 C CA . ASP A 1 87 ? -17.758 -2.605 20.687 1.00 90.56 87 ASP A CA 1
ATOM 699 C C . ASP A 1 87 ? -18.071 -1.100 20.825 1.00 90.56 87 ASP A C 1
ATOM 701 O O . ASP A 1 87 ? -17.549 -0.405 21.693 1.00 90.56 87 ASP A O 1
ATOM 705 N N . ASP A 1 88 ? -18.894 -0.582 19.904 1.00 91.38 88 ASP A N 1
ATOM 706 C CA . ASP A 1 88 ? -19.280 0.835 19.773 1.00 91.38 88 ASP A CA 1
ATOM 707 C C . ASP A 1 88 ? -18.128 1.825 19.486 1.00 91.38 88 ASP A C 1
ATOM 709 O O . ASP A 1 88 ? -18.359 3.027 19.324 1.00 91.38 88 ASP A O 1
ATOM 713 N N . GLN A 1 89 ? -16.896 1.340 19.320 1.00 93.38 89 GLN A N 1
ATOM 714 C CA . GLN A 1 89 ? -15.735 2.127 18.920 1.00 93.38 89 GLN A CA 1
ATOM 715 C C . GLN A 1 89 ? -15.525 2.054 17.402 1.00 93.38 89 GLN A C 1
ATOM 717 O O . GLN A 1 89 ? -15.426 0.981 16.808 1.00 93.38 89 GLN A O 1
ATOM 722 N N . VAL A 1 90 ? -15.419 3.219 16.757 1.00 94.56 90 VAL A N 1
ATOM 723 C CA . VAL A 1 90 ? -15.118 3.310 15.321 1.00 94.56 90 VAL A CA 1
ATOM 724 C C . VAL A 1 90 ? -13.611 3.264 15.102 1.00 94.56 90 VAL A C 1
ATOM 726 O O . VAL A 1 90 ? -12.867 4.078 15.660 1.00 94.56 90 VAL A O 1
ATOM 729 N N . TYR A 1 91 ? -13.189 2.351 14.235 1.00 95.69 91 TYR A N 1
ATOM 730 C CA . TYR A 1 91 ? -11.837 2.218 13.723 1.00 95.69 91 TYR A CA 1
ATOM 731 C C . TYR A 1 91 ? -11.797 2.588 12.248 1.00 95.69 91 TYR A C 1
ATOM 733 O O . TYR A 1 91 ? -12.641 2.163 11.459 1.00 95.69 91 TYR A O 1
ATOM 741 N N . LYS A 1 92 ? -10.798 3.376 11.861 1.00 96.81 92 LYS A N 1
ATOM 742 C CA . LYS A 1 92 ? -10.665 3.911 10.507 1.00 96.81 92 LYS A CA 1
ATOM 743 C C . LYS A 1 92 ? -9.264 3.676 9.963 1.00 96.81 92 LYS A C 1
ATOM 745 O O . LYS A 1 92 ? -8.277 3.889 10.662 1.00 96.81 92 LYS A O 1
ATOM 750 N N . VAL A 1 93 ? -9.189 3.280 8.695 1.00 97.25 93 VAL A N 1
ATOM 751 C CA . VAL A 1 93 ? -7.938 3.136 7.942 1.00 97.25 93 VAL A CA 1
ATOM 752 C C . VAL A 1 93 ? -7.914 4.173 6.831 1.00 97.25 93 VAL A C 1
ATOM 754 O O . VAL A 1 93 ? -8.849 4.241 6.034 1.00 97.25 93 VAL A O 1
ATOM 757 N N . SER A 1 94 ? -6.844 4.961 6.751 1.00 97.25 94 SER A N 1
ATOM 758 C CA . SER A 1 94 ? -6.712 6.050 5.773 1.00 97.25 94 SER A CA 1
ATOM 759 C C . SER A 1 94 ? -5.337 6.074 5.123 1.00 97.25 94 SER A C 1
ATOM 761 O O . SER A 1 94 ? -4.341 5.734 5.759 1.00 97.25 94 SER A O 1
ATOM 763 N N . ILE A 1 95 ? -5.265 6.542 3.877 1.00 96.75 95 ILE A N 1
ATOM 764 C CA . ILE A 1 95 ? -4.018 7.019 3.273 1.00 96.75 95 ILE A CA 1
ATOM 765 C C . ILE A 1 95 ? -3.952 8.531 3.455 1.00 96.75 95 ILE A C 1
ATOM 767 O O . ILE A 1 95 ? -4.837 9.265 3.013 1.00 96.75 95 ILE A O 1
ATOM 771 N N . ILE A 1 96 ? -2.870 8.983 4.078 1.00 95.94 96 ILE A N 1
ATOM 772 C CA . ILE A 1 96 ? -2.565 10.389 4.307 1.00 95.94 96 ILE A CA 1
ATOM 773 C C . ILE A 1 96 ? -1.338 10.765 3.478 1.00 95.94 96 ILE A C 1
ATOM 775 O O . ILE A 1 96 ? -0.310 10.086 3.532 1.00 95.94 96 ILE A O 1
ATOM 779 N N . ASN A 1 97 ? -1.443 11.861 2.734 1.00 92.06 97 ASN A N 1
ATOM 780 C CA . ASN A 1 97 ? -0.324 12.498 2.056 1.00 92.06 97 ASN A CA 1
ATOM 781 C C . ASN A 1 97 ? 0.225 13.605 2.959 1.00 92.06 97 ASN A C 1
ATOM 783 O O . ASN A 1 97 ? -0.502 14.503 3.385 1.00 92.06 97 ASN A O 1
ATOM 787 N N . ILE A 1 98 ? 1.515 13.533 3.255 1.00 85.50 98 ILE A N 1
ATOM 788 C CA . ILE A 1 98 ? 2.249 14.520 4.045 1.00 85.50 98 ILE A CA 1
ATOM 789 C C . ILE A 1 98 ? 3.112 15.349 3.085 1.00 85.50 98 ILE A C 1
ATOM 791 O O . ILE A 1 98 ? 3.445 14.908 1.982 1.00 85.50 98 ILE A O 1
ATOM 795 N N . GLN A 1 99 ? 3.445 16.582 3.478 1.00 76.62 99 GLN A N 1
ATOM 796 C CA . GLN A 1 99 ? 4.353 17.437 2.710 1.00 76.62 99 GLN A CA 1
ATOM 797 C C . GLN A 1 99 ? 5.648 16.685 2.349 1.00 76.62 99 GLN A C 1
ATOM 799 O O . GLN A 1 99 ? 6.197 15.961 3.176 1.00 76.62 99 GLN A O 1
ATOM 804 N N . GLY A 1 100 ? 6.129 16.864 1.113 1.00 68.38 100 GLY A N 1
ATOM 805 C CA . GLY A 1 100 ? 7.321 16.167 0.610 1.00 68.38 100 GLY A CA 1
ATOM 806 C C . GLY A 1 100 ? 7.059 14.785 -0.001 1.00 68.38 100 GLY A C 1
ATOM 807 O O . GLY A 1 100 ? 7.947 13.943 0.027 1.00 68.38 100 GLY A O 1
ATOM 808 N N . GLU A 1 101 ? 5.856 14.545 -0.539 1.00 77.38 101 GLU A N 1
ATOM 809 C CA . GLU A 1 101 ? 5.457 13.303 -1.238 1.00 77.38 101 GLU A CA 1
ATOM 810 C C . GLU A 1 101 ? 5.453 12.029 -0.369 1.00 77.38 101 GLU A C 1
ATOM 812 O O . GLU A 1 101 ? 5.328 10.907 -0.874 1.00 77.38 101 GLU A O 1
ATOM 817 N N . GLU A 1 102 ? 5.527 12.182 0.955 1.00 88.88 102 GLU A N 1
ATOM 818 C CA . GLU A 1 102 ? 5.404 11.063 1.878 1.00 88.88 102 GLU A CA 1
ATOM 819 C C . GLU A 1 102 ? 3.944 10.597 1.962 1.00 88.88 102 GLU A C 1
ATOM 821 O O . GLU A 1 102 ? 3.042 11.364 2.301 1.00 88.88 102 GLU A O 1
ATOM 826 N N . LYS A 1 103 ? 3.716 9.308 1.703 1.00 93.38 103 LYS A N 1
ATOM 827 C CA . LYS A 1 103 ? 2.419 8.652 1.865 1.00 93.38 103 LYS A CA 1
ATOM 828 C C . LYS A 1 103 ? 2.455 7.732 3.075 1.00 93.38 103 LYS A C 1
ATOM 830 O O . LYS A 1 103 ? 3.313 6.848 3.159 1.00 93.38 103 LYS A O 1
ATOM 835 N N . LYS A 1 104 ? 1.504 7.909 3.992 1.00 96.12 104 LYS A N 1
ATOM 836 C CA . LYS A 1 104 ? 1.325 7.048 5.167 1.00 96.12 104 LYS A CA 1
ATOM 837 C C . LYS A 1 104 ? -0.028 6.371 5.153 1.00 96.12 104 LYS A C 1
ATOM 839 O O . LYS A 1 104 ? -1.020 6.968 4.754 1.00 96.12 104 LYS A O 1
ATOM 844 N N . MET A 1 105 ? -0.057 5.151 5.656 1.00 96.81 105 MET A N 1
ATOM 845 C CA . MET A 1 105 ? -1.276 4.495 6.091 1.00 96.81 105 MET A CA 1
ATOM 846 C C . MET A 1 105 ? -1.466 4.754 7.578 1.00 96.81 105 MET A C 1
ATOM 848 O O . MET A 1 105 ? -0.547 4.504 8.356 1.00 96.81 105 MET A O 1
ATOM 852 N N . GLN A 1 106 ? -2.632 5.250 7.968 1.00 97.19 106 GLN A N 1
ATOM 853 C CA . GLN A 1 106 ? -2.978 5.489 9.363 1.00 97.19 106 GLN A CA 1
ATOM 854 C C . GLN A 1 106 ? -4.154 4.621 9.777 1.00 97.19 106 GLN A C 1
ATOM 856 O O . GLN A 1 106 ? -5.145 4.537 9.056 1.00 97.19 106 GLN A O 1
ATOM 861 N N . TYR A 1 107 ? -4.026 4.030 10.958 1.00 97.00 107 TYR A N 1
ATOM 862 C CA . TYR A 1 107 ? -5.098 3.371 11.687 1.00 97.00 107 TYR A CA 1
ATOM 863 C C . TYR A 1 107 ? -5.492 4.286 12.837 1.00 97.00 107 TYR A C 1
ATOM 865 O O . TYR A 1 107 ? -4.621 4.760 13.573 1.00 97.00 107 TYR A O 1
ATOM 873 N N . GLN A 1 108 ? -6.784 4.550 12.974 1.00 97.25 108 GLN A N 1
ATOM 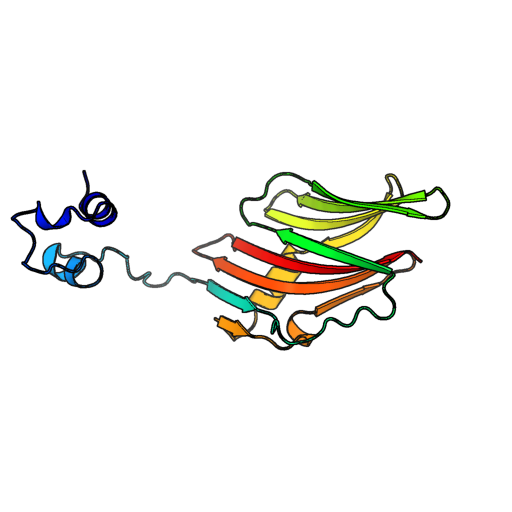874 C CA . GLN A 1 108 ? -7.331 5.450 13.981 1.00 97.25 108 GLN A CA 1
ATOM 875 C C . GLN A 1 108 ? -8.427 4.755 14.784 1.00 97.25 108 GLN A C 1
ATOM 877 O O . GLN A 1 108 ? -9.230 4.035 14.197 1.00 97.25 108 GLN A O 1
ATOM 882 N N . ALA A 1 109 ? -8.472 5.009 16.091 1.00 95.81 109 ALA A N 1
ATOM 883 C CA . ALA A 1 109 ? -9.609 4.728 16.965 1.00 95.81 109 ALA A CA 1
ATOM 884 C C . ALA A 1 109 ? -10.264 6.068 17.327 1.00 95.81 109 ALA A C 1
ATOM 886 O O . ALA A 1 109 ? -9.693 6.873 18.071 1.00 95.81 109 ALA A O 1
ATOM 887 N N . GLY A 1 110 ? -11.426 6.352 16.734 1.00 91.19 110 GLY A N 1
ATOM 888 C CA . GLY A 1 110 ? -12.001 7.698 16.744 1.00 91.19 110 GLY A CA 1
ATOM 889 C C . GLY A 1 110 ? -11.027 8.696 16.112 1.00 91.19 110 GLY A C 1
ATOM 890 O O . GLY A 1 110 ? -10.560 8.484 14.994 1.00 91.19 110 GLY A O 1
ATOM 891 N N . ASP A 1 111 ? -10.665 9.744 16.853 1.00 90.50 111 ASP A N 1
ATOM 892 C CA . ASP A 1 111 ? -9.713 10.766 16.394 1.00 90.50 111 ASP A CA 1
ATOM 893 C C . ASP A 1 111 ? -8.242 10.443 16.722 1.00 90.50 111 ASP A C 1
ATOM 895 O O . ASP A 1 111 ? -7.330 11.162 16.308 1.00 90.50 111 ASP A O 1
ATOM 899 N N . THR A 1 112 ? -7.979 9.351 17.447 1.00 95.19 112 THR A N 1
ATOM 900 C CA . THR A 1 112 ? -6.624 8.989 17.884 1.00 95.19 112 THR A CA 1
ATOM 901 C C . THR A 1 112 ? -5.950 8.087 16.861 1.00 95.19 112 THR A C 1
ATOM 903 O O . THR A 1 112 ? -6.449 7.005 16.565 1.00 95.19 112 THR A O 1
ATOM 906 N N . VAL A 1 113 ? -4.786 8.491 16.344 1.00 96.81 113 VAL A N 1
ATOM 907 C CA . VAL A 1 113 ? -3.942 7.622 15.508 1.00 96.81 113 VAL A CA 1
ATOM 908 C C . VAL A 1 113 ? -3.266 6.577 16.395 1.00 96.81 113 VAL A C 1
ATOM 910 O O . VAL A 1 113 ? -2.418 6.920 17.215 1.00 96.81 113 VAL A O 1
ATOM 913 N N . ILE A 1 114 ? -3.615 5.309 16.195 1.00 96.94 114 ILE A N 1
ATOM 914 C CA . ILE A 1 114 ? -3.085 4.163 16.953 1.00 96.94 114 ILE A CA 1
ATOM 915 C C . ILE A 1 114 ? -1.940 3.452 16.219 1.00 96.94 114 ILE A C 1
ATOM 917 O O . ILE A 1 114 ? -1.105 2.802 16.841 1.00 96.94 114 ILE A O 1
ATOM 921 N N . MET A 1 115 ? -1.844 3.603 14.893 1.00 97.19 115 MET A N 1
ATOM 922 C CA . MET A 1 115 ? -0.697 3.137 14.107 1.00 97.19 115 MET A CA 1
ATOM 923 C C . MET A 1 115 ? -0.512 3.992 12.851 1.00 97.19 115 MET A C 1
ATOM 925 O O . MET A 1 115 ? -1.480 4.426 12.229 1.00 97.19 115 MET A O 1
ATOM 929 N N . SER A 1 116 ? 0.743 4.219 12.458 1.00 96.94 116 SER A N 1
ATOM 930 C CA . SER A 1 116 ? 1.104 4.970 11.254 1.00 96.94 116 SER A CA 1
ATOM 931 C C . SER A 1 116 ? 2.275 4.289 10.548 1.00 96.94 116 SER A C 1
ATOM 933 O O . SER A 1 116 ? 3.341 4.121 11.136 1.00 96.94 116 SER A O 1
ATOM 935 N N . ILE A 1 117 ? 2.074 3.883 9.295 1.00 97.38 117 ILE A N 1
ATOM 936 C CA . ILE A 1 117 ? 3.050 3.136 8.491 1.00 97.38 117 ILE A CA 1
ATOM 937 C C . ILE A 1 117 ? 3.405 3.957 7.252 1.00 97.38 117 ILE A C 1
ATOM 939 O O . ILE A 1 117 ? 2.520 4.358 6.497 1.00 97.38 117 ILE A O 1
ATOM 943 N N . SER A 1 118 ? 4.696 4.195 7.009 1.00 95.25 118 SER A N 1
ATOM 944 C CA . SER A 1 118 ? 5.153 4.919 5.816 1.00 95.25 118 SER A CA 1
ATOM 945 C C . SER A 1 118 ? 5.188 3.996 4.595 1.00 95.25 118 SER A C 1
ATOM 947 O O . SER A 1 118 ? 6.078 3.157 4.450 1.00 95.25 118 SER A O 1
ATOM 949 N N . LEU A 1 119 ? 4.223 4.168 3.687 1.00 95.38 119 LEU A N 1
ATOM 950 C CA . LEU A 1 119 ? 4.168 3.427 2.425 1.00 95.38 119 LEU A CA 1
ATOM 951 C C . LEU A 1 119 ? 5.307 3.851 1.492 1.00 95.38 119 LEU A C 1
ATOM 953 O O . LEU A 1 119 ? 5.865 3.011 0.788 1.00 95.38 119 LEU A O 1
ATOM 957 N N . THR A 1 120 ? 5.708 5.126 1.532 1.00 92.12 120 THR A N 1
ATOM 958 C CA . THR A 1 120 ? 6.876 5.623 0.788 1.00 92.12 120 THR A CA 1
ATOM 959 C C . THR A 1 120 ? 8.160 4.917 1.229 1.00 92.12 120 THR A C 1
ATOM 961 O O . THR A 1 120 ? 8.937 4.482 0.383 1.00 92.12 120 THR A O 1
ATOM 964 N N . GLN A 1 121 ? 8.380 4.720 2.536 1.00 92.69 121 GLN A N 1
ATOM 965 C CA . GLN A 1 121 ? 9.553 3.976 3.019 1.00 92.69 121 GLN A CA 1
ATOM 966 C C . GLN A 1 121 ? 9.542 2.510 2.570 1.00 92.69 121 GLN A C 1
ATOM 968 O O . GLN A 1 121 ? 10.592 1.984 2.198 1.00 92.69 121 GLN A O 1
ATOM 973 N N . LEU A 1 122 ? 8.375 1.859 2.550 1.00 95.19 122 LEU A N 1
ATOM 974 C CA . LEU A 1 122 ? 8.247 0.503 2.015 1.00 95.19 122 LEU A CA 1
ATOM 975 C C . LEU A 1 122 ? 8.574 0.445 0.517 1.00 95.19 122 LEU A C 1
ATOM 977 O O . LEU A 1 122 ? 9.335 -0.424 0.092 1.00 95.19 122 LEU A O 1
ATOM 981 N N . CYS A 1 123 ? 8.074 1.404 -0.267 1.00 93.00 123 CYS A N 1
ATOM 982 C CA . CYS A 1 123 ? 8.394 1.512 -1.690 1.00 93.00 123 CYS A CA 1
ATOM 983 C C . CYS A 1 123 ? 9.898 1.741 -1.917 1.00 93.00 123 CYS A C 1
ATOM 985 O O . CYS A 1 123 ? 10.506 1.081 -2.755 1.00 93.00 123 CYS A O 1
ATOM 987 N N . ASN A 1 124 ? 10.531 2.610 -1.125 1.00 90.44 124 ASN A N 1
ATOM 988 C CA . ASN A 1 124 ? 11.978 2.837 -1.172 1.00 90.44 124 ASN A CA 1
ATOM 989 C C . ASN A 1 124 ? 12.783 1.585 -0.804 1.00 90.44 124 ASN A C 1
ATOM 991 O O . ASN A 1 124 ? 13.818 1.307 -1.410 1.00 90.44 124 ASN A O 1
ATOM 995 N N . LYS A 1 125 ? 12.302 0.793 0.160 1.00 92.25 125 LYS A N 1
ATOM 996 C CA . LYS A 1 125 ? 12.947 -0.462 0.553 1.00 92.25 125 LYS A CA 1
ATOM 997 C C . LYS A 1 125 ? 12.979 -1.461 -0.604 1.00 92.25 125 LYS A C 1
ATOM 999 O O . LYS A 1 125 ? 14.043 -2.009 -0.888 1.00 92.25 125 LYS A O 1
ATOM 1004 N N . ILE A 1 126 ? 11.857 -1.668 -1.295 1.00 92.44 126 ILE A N 1
ATOM 1005 C CA . ILE A 1 126 ? 11.813 -2.577 -2.453 1.00 92.44 126 ILE A CA 1
ATOM 1006 C C . ILE A 1 126 ? 12.518 -1.978 -3.684 1.00 92.44 126 ILE A C 1
ATOM 1008 O O . ILE A 1 126 ? 13.120 -2.713 -4.468 1.00 92.44 126 ILE A O 1
ATOM 1012 N N . ALA A 1 127 ? 12.561 -0.645 -3.823 1.00 88.94 127 ALA A N 1
ATOM 1013 C CA . ALA A 1 127 ? 13.372 0.031 -4.843 1.00 88.94 127 ALA A CA 1
ATOM 1014 C C . ALA A 1 127 ? 14.865 -0.318 -4.723 1.00 88.94 127 ALA A C 1
ATOM 1016 O O . ALA A 1 127 ? 15.581 -0.305 -5.722 1.00 88.94 127 ALA A O 1
ATOM 1017 N N . GLY A 1 128 ? 15.342 -0.659 -3.522 1.00 87.69 128 GLY A N 1
ATOM 1018 C CA . GLY A 1 128 ? 16.723 -1.069 -3.267 1.00 87.69 128 GLY A CA 1
ATOM 1019 C C . GLY A 1 128 ? 17.083 -2.481 -3.745 1.00 87.69 128 GLY A C 1
ATOM 1020 O O . GLY A 1 128 ? 18.258 -2.848 -3.709 1.00 87.69 128 GLY A O 1
ATOM 1021 N N . TYR A 1 129 ? 16.123 -3.300 -4.192 1.00 88.88 129 TYR A N 1
ATOM 1022 C CA . TYR A 1 129 ? 16.435 -4.644 -4.688 1.00 88.88 129 TYR A CA 1
ATOM 1023 C C . TYR A 1 129 ? 17.207 -4.600 -6.007 1.00 88.88 129 TYR A C 1
ATOM 1025 O O . TYR A 1 129 ? 17.022 -3.703 -6.820 1.00 88.88 129 TYR A O 1
ATOM 1033 N N . LYS A 1 130 ? 18.103 -5.570 -6.221 1.00 83.00 130 LYS A N 1
ATOM 1034 C CA . LYS A 1 130 ? 18.946 -5.620 -7.430 1.00 83.00 130 LYS A CA 1
ATOM 1035 C C . LYS A 1 130 ? 18.162 -5.955 -8.699 1.00 83.00 130 LYS A C 1
ATOM 1037 O O . LYS A 1 130 ? 18.573 -5.549 -9.774 1.00 83.00 130 LYS A O 1
ATOM 1042 N N . THR A 1 131 ? 17.077 -6.713 -8.569 1.00 81.75 131 THR A N 1
ATOM 1043 C CA . THR A 1 131 ? 16.192 -7.049 -9.686 1.00 81.75 131 THR A CA 1
ATOM 1044 C C . THR A 1 131 ? 15.532 -5.779 -10.203 1.00 81.75 131 THR A C 1
ATOM 1046 O O . THR A 1 131 ? 15.032 -4.990 -9.408 1.00 81.75 131 THR A O 1
ATOM 1049 N N . GLU A 1 132 ? 15.538 -5.578 -11.515 1.00 78.88 132 GLU A N 1
ATOM 1050 C CA . GLU A 1 132 ? 14.870 -4.430 -12.130 1.00 78.88 132 GLU A CA 1
ATOM 1051 C C . GLU A 1 132 ? 13.394 -4.733 -12.354 1.00 78.88 132 GLU A C 1
ATOM 1053 O O . GLU A 1 132 ? 12.534 -3.992 -11.894 1.00 78.88 132 GLU A O 1
ATOM 1058 N N . ILE A 1 133 ? 13.089 -5.864 -12.989 1.00 86.81 133 ILE A N 1
ATOM 1059 C CA . ILE A 1 133 ? 11.720 -6.260 -13.312 1.00 86.81 133 ILE A CA 1
ATOM 1060 C C . ILE A 1 133 ? 11.514 -7.726 -12.944 1.00 86.81 133 ILE A C 1
ATOM 1062 O O . ILE A 1 133 ? 12.377 -8.563 -13.221 1.00 86.81 133 ILE A O 1
ATOM 1066 N N . GLY A 1 134 ? 10.372 -8.054 -12.341 1.00 90.38 134 GLY A N 1
ATOM 1067 C CA . GLY A 1 134 ? 9.919 -9.439 -12.272 1.00 90.38 134 GLY A CA 1
ATOM 1068 C C . GLY A 1 134 ? 9.008 -9.786 -11.105 1.00 90.38 134 GLY A C 1
ATOM 1069 O O . GLY A 1 134 ? 8.648 -8.959 -10.265 1.00 90.38 134 GLY A O 1
ATOM 1070 N N . ILE A 1 135 ? 8.663 -11.070 -11.061 1.00 91.38 135 ILE A N 1
ATOM 1071 C CA . ILE A 1 135 ? 7.908 -11.671 -9.967 1.00 91.38 135 ILE A CA 1
ATOM 1072 C C . ILE A 1 135 ? 8.853 -11.887 -8.784 1.00 91.38 135 ILE A C 1
ATOM 1074 O O . ILE A 1 135 ? 9.898 -12.530 -8.921 1.00 91.38 135 ILE A O 1
ATOM 1078 N N . LEU A 1 136 ? 8.501 -11.340 -7.621 1.00 91.44 136 LEU A N 1
ATOM 1079 C CA . LEU A 1 136 ? 9.266 -11.519 -6.390 1.00 91.44 136 LEU A CA 1
ATOM 1080 C C . LEU A 1 136 ? 8.562 -12.484 -5.440 1.00 91.44 136 LEU A C 1
ATOM 1082 O O . LEU A 1 136 ? 7.337 -12.573 -5.394 1.00 91.44 136 LEU A O 1
ATOM 1086 N N . ALA A 1 137 ? 9.374 -13.185 -4.651 1.00 91.25 137 ALA A N 1
ATOM 1087 C CA . ALA A 1 137 ? 8.877 -14.073 -3.613 1.00 91.25 137 ALA A CA 1
ATOM 1088 C C . ALA A 1 137 ? 8.063 -13.282 -2.561 1.00 91.25 137 ALA A C 1
ATOM 1090 O O . ALA A 1 137 ? 8.455 -12.148 -2.237 1.00 91.25 137 ALA A O 1
ATOM 1091 N N . PRO A 1 138 ? 6.967 -13.846 -2.012 1.00 91.75 138 PRO A N 1
ATOM 1092 C CA . PRO A 1 138 ? 6.084 -13.150 -1.074 1.00 91.75 138 PRO A CA 1
ATOM 1093 C C . PRO A 1 138 ? 6.813 -12.521 0.115 1.00 91.75 138 PRO A C 1
ATOM 1095 O O . PRO A 1 138 ? 6.458 -11.428 0.548 1.00 91.75 138 PRO A O 1
ATOM 1098 N N . GLU A 1 139 ? 7.879 -13.150 0.605 1.00 92.56 139 GLU A N 1
ATOM 1099 C CA . GLU A 1 139 ? 8.652 -12.701 1.768 1.00 92.56 139 GLU A CA 1
ATOM 1100 C C . GLU A 1 139 ? 9.390 -11.379 1.509 1.00 92.56 139 GLU A C 1
ATOM 1102 O O . GLU A 1 139 ? 9.716 -10.651 2.444 1.00 92.56 139 GLU A O 1
ATOM 1107 N N . LYS A 1 140 ? 9.656 -11.042 0.240 1.00 94.06 140 LYS A N 1
ATOM 1108 C CA . LYS A 1 140 ? 10.252 -9.754 -0.155 1.00 94.06 140 LYS A CA 1
ATOM 1109 C C . LYS A 1 140 ? 9.214 -8.645 -0.319 1.00 94.06 140 LYS A C 1
ATOM 1111 O O . LYS A 1 140 ? 9.571 -7.471 -0.301 1.00 94.06 140 LYS A O 1
ATOM 1116 N N . LEU A 1 141 ? 7.951 -9.010 -0.511 1.00 95.75 141 LEU A N 1
ATOM 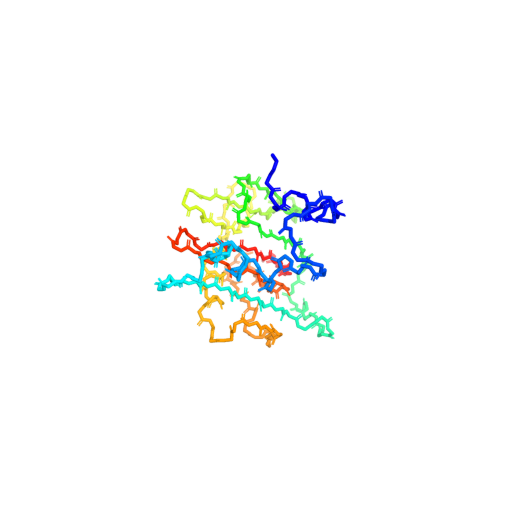1117 C CA . LEU A 1 141 ? 6.848 -8.084 -0.769 1.00 95.75 141 LEU A CA 1
ATOM 1118 C C . LEU A 1 141 ? 5.881 -7.965 0.414 1.00 95.75 141 LEU A C 1
ATOM 1120 O O . LEU A 1 141 ? 4.922 -7.201 0.329 1.00 95.75 141 LEU A O 1
ATOM 1124 N N . THR A 1 142 ? 6.140 -8.681 1.508 1.00 96.94 142 THR A N 1
ATOM 1125 C CA . THR A 1 142 ? 5.303 -8.718 2.709 1.00 96.94 142 THR A CA 1
ATOM 1126 C C . THR A 1 142 ? 5.995 -8.019 3.872 1.00 96.94 142 THR A C 1
ATOM 1128 O O . THR A 1 142 ? 7.165 -8.269 4.162 1.00 96.94 142 THR A O 1
ATOM 1131 N N . PHE A 1 143 ? 5.256 -7.150 4.556 1.00 97.88 143 PHE A N 1
ATOM 1132 C CA . PHE A 1 143 ? 5.730 -6.374 5.694 1.00 97.88 143 PHE A CA 1
ATOM 1133 C C . PHE A 1 143 ? 4.722 -6.448 6.836 1.00 97.88 143 PHE A C 1
ATOM 1135 O O . PHE A 1 143 ? 3.564 -6.070 6.666 1.00 97.88 143 PHE A O 1
ATOM 1142 N N . ASP A 1 144 ? 5.185 -6.909 7.994 1.00 97.56 144 ASP A N 1
ATOM 1143 C CA . ASP A 1 144 ? 4.379 -7.074 9.200 1.00 97.56 144 ASP A CA 1
ATOM 1144 C C . ASP A 1 144 ? 4.675 -5.969 10.217 1.00 97.56 144 ASP A C 1
ATOM 1146 O O . ASP A 1 144 ? 5.830 -5.600 10.442 1.00 97.56 144 ASP A O 1
ATOM 1150 N N . PHE A 1 145 ? 3.616 -5.457 10.841 1.00 97.88 145 PHE A N 1
ATOM 1151 C CA . PHE A 1 145 ? 3.652 -4.429 11.874 1.00 97.88 145 PHE A CA 1
ATOM 1152 C C . PHE A 1 145 ? 2.687 -4.805 12.991 1.00 97.88 145 PHE A C 1
ATOM 1154 O O . PHE A 1 145 ? 1.568 -5.241 12.734 1.00 97.88 145 PHE A O 1
ATOM 1161 N N . GLU A 1 146 ? 3.094 -4.620 14.240 1.00 97.50 146 GLU A N 1
ATOM 1162 C CA . GLU A 1 146 ? 2.259 -4.973 15.381 1.00 97.50 146 GLU A CA 1
ATOM 1163 C C . GLU A 1 146 ? 2.592 -4.080 16.575 1.00 97.50 146 GLU A C 1
ATOM 1165 O O . GLU A 1 146 ? 3.761 -3.826 16.866 1.00 97.50 146 GLU A O 1
ATOM 1170 N N . ASN A 1 147 ? 1.559 -3.597 17.258 1.00 96.12 147 ASN A N 1
ATOM 1171 C CA . ASN A 1 147 ? 1.669 -2.948 18.560 1.00 96.12 147 ASN A CA 1
ATOM 1172 C C . ASN A 1 147 ? 0.591 -3.503 19.512 1.00 96.12 147 ASN A C 1
ATOM 1174 O O . ASN A 1 147 ? 0.062 -4.597 19.288 1.00 96.12 147 ASN A O 1
ATOM 1178 N N . ASN A 1 148 ? 0.306 -2.787 20.601 1.00 95.94 148 ASN A N 1
ATOM 1179 C CA . ASN A 1 148 ? -0.686 -3.219 21.585 1.00 95.94 148 ASN A CA 1
ATOM 1180 C C . ASN A 1 148 ? -2.126 -3.162 21.057 1.00 95.94 148 ASN A C 1
ATOM 1182 O O . ASN A 1 148 ? -2.943 -3.935 21.539 1.00 95.94 148 ASN A O 1
ATOM 1186 N N . ASP A 1 149 ? -2.408 -2.321 20.059 1.00 94.75 149 ASP A N 1
ATOM 1187 C CA . ASP A 1 149 ? -3.771 -2.009 19.609 1.00 94.75 149 ASP A CA 1
ATOM 1188 C C . ASP A 1 149 ? -4.112 -2.643 18.253 1.00 94.75 149 ASP A C 1
ATOM 1190 O O . ASP A 1 149 ? -5.263 -2.964 17.975 1.00 94.75 149 ASP A O 1
ATOM 1194 N N . VAL A 1 150 ? -3.123 -2.805 17.367 1.00 96.19 150 VAL A N 1
ATOM 1195 C CA . VAL A 1 150 ? -3.336 -3.266 15.989 1.00 96.19 150 VAL A CA 1
ATOM 1196 C C . VAL A 1 150 ? -2.214 -4.199 15.550 1.00 96.19 150 VAL A C 1
ATOM 1198 O O . VAL A 1 150 ? -1.032 -3.989 15.837 1.00 96.19 150 VAL A O 1
ATOM 1201 N N . LYS A 1 151 ? -2.594 -5.215 14.780 1.00 97.81 151 LYS A N 1
ATOM 1202 C CA . LYS A 1 151 ? -1.698 -6.049 13.980 1.00 97.81 151 LYS A CA 1
ATOM 1203 C C . LYS A 1 151 ? -2.004 -5.832 12.503 1.00 97.81 151 LYS A C 1
ATOM 1205 O O . LYS A 1 151 ? -3.161 -5.913 12.102 1.00 97.81 151 LYS A O 1
ATOM 1210 N N . VAL A 1 152 ? -0.982 -5.578 11.693 1.00 97.88 152 VAL A N 1
ATOM 1211 C CA . VAL A 1 152 ? -1.101 -5.236 10.271 1.00 97.88 152 VAL A CA 1
ATOM 1212 C C . VAL A 1 152 ? -0.094 -6.030 9.450 1.00 97.88 152 VAL A C 1
ATOM 1214 O O . VAL A 1 152 ? 1.067 -6.162 9.826 1.00 97.88 152 VAL A O 1
ATOM 1217 N N . ARG A 1 153 ? -0.526 -6.505 8.286 1.00 98.25 153 ARG A N 1
ATOM 1218 C CA . ARG A 1 153 ? 0.329 -7.038 7.229 1.00 98.25 153 ARG A CA 1
ATOM 1219 C C . ARG A 1 153 ? 0.044 -6.303 5.931 1.00 98.25 153 ARG A C 1
ATOM 1221 O O . ARG A 1 153 ? -1.097 -6.245 5.483 1.00 98.25 153 ARG A O 1
ATOM 1228 N N . ILE A 1 154 ? 1.088 -5.767 5.314 1.00 98.06 154 ILE A N 1
ATOM 1229 C CA . ILE A 1 154 ? 1.030 -5.114 4.006 1.00 98.06 154 ILE A CA 1
ATOM 1230 C C . ILE A 1 154 ? 1.753 -6.002 3.003 1.00 98.06 154 ILE A C 1
ATOM 1232 O O . ILE A 1 154 ? 2.927 -6.312 3.187 1.00 98.06 154 ILE A O 1
ATOM 1236 N N . ILE A 1 155 ? 1.060 -6.383 1.935 1.00 97.88 155 ILE A N 1
ATOM 1237 C CA . ILE A 1 155 ? 1.598 -7.217 0.860 1.00 97.88 155 ILE A CA 1
ATOM 1238 C C . ILE A 1 155 ? 1.499 -6.427 -0.437 1.00 97.88 155 ILE A C 1
ATOM 1240 O O . ILE A 1 155 ? 0.401 -6.072 -0.866 1.00 97.88 155 ILE A O 1
ATOM 1244 N N . PHE A 1 156 ? 2.628 -6.157 -1.081 1.00 97.50 156 PHE A N 1
ATOM 1245 C CA . PHE A 1 156 ? 2.628 -5.562 -2.413 1.00 97.50 156 PHE A CA 1
ATOM 1246 C C . PHE A 1 156 ? 2.119 -6.584 -3.429 1.00 97.50 156 PHE A C 1
ATOM 1248 O O . PHE A 1 156 ? 2.679 -7.666 -3.561 1.00 97.50 156 PHE A O 1
ATOM 1255 N N . ARG A 1 157 ? 1.076 -6.216 -4.172 1.00 96.44 157 ARG A N 1
ATOM 1256 C CA . ARG A 1 157 ? 0.589 -6.951 -5.350 1.00 96.44 157 ARG A CA 1
ATOM 1257 C C . ARG A 1 157 ? 1.373 -6.551 -6.588 1.00 96.44 157 ARG A C 1
ATOM 1259 O O . ARG A 1 157 ? 1.756 -7.395 -7.392 1.00 96.44 157 ARG A O 1
ATOM 1266 N N . TYR A 1 158 ? 1.603 -5.249 -6.702 1.00 96.31 158 TYR A N 1
ATOM 1267 C CA . TYR A 1 158 ? 2.326 -4.619 -7.788 1.00 96.31 158 TYR A CA 1
ATOM 1268 C C . TYR A 1 158 ? 3.060 -3.385 -7.263 1.00 96.31 158 TYR A C 1
ATOM 1270 O O . TYR A 1 158 ? 2.549 -2.679 -6.391 1.00 96.31 158 TYR A O 1
ATOM 1278 N N . ALA A 1 159 ? 4.241 -3.111 -7.803 1.00 95.69 159 ALA A N 1
ATOM 1279 C CA . ALA A 1 159 ? 4.957 -1.862 -7.603 1.00 95.69 159 ALA A CA 1
ATOM 1280 C C . ALA A 1 159 ? 5.625 -1.439 -8.908 1.00 95.69 159 ALA A C 1
ATOM 1282 O O . ALA A 1 159 ? 6.355 -2.224 -9.501 1.00 95.69 159 ALA A O 1
ATOM 1283 N N . SER A 1 160 ? 5.425 -0.186 -9.300 1.00 93.31 160 SER A N 1
ATOM 1284 C CA . SER A 1 160 ? 6.158 0.492 -10.364 1.00 93.31 160 SER A CA 1
ATOM 1285 C C . SER A 1 160 ? 6.894 1.680 -9.766 1.00 93.31 160 SER A C 1
ATOM 1287 O O . SER A 1 160 ? 6.306 2.526 -9.081 1.00 93.31 160 SER A O 1
ATOM 1289 N N . ILE A 1 161 ? 8.205 1.707 -9.971 1.00 90.31 161 ILE A N 1
ATOM 1290 C CA . ILE A 1 161 ? 9.111 2.662 -9.351 1.00 90.31 161 ILE A CA 1
ATOM 1291 C C . ILE A 1 161 ? 9.929 3.298 -10.452 1.00 90.31 161 ILE A C 1
ATOM 1293 O O . ILE A 1 161 ? 10.699 2.628 -11.138 1.00 90.31 161 ILE A O 1
ATOM 1297 N N . TYR A 1 162 ? 9.765 4.604 -10.584 1.00 85.75 162 TYR A N 1
ATOM 1298 C CA . TYR A 1 162 ? 10.403 5.382 -11.623 1.00 85.75 162 TYR A CA 1
ATOM 1299 C C . TYR A 1 162 ? 11.127 6.578 -11.020 1.00 85.75 162 TYR A C 1
ATOM 1301 O O . TYR A 1 162 ? 10.519 7.372 -10.306 1.00 85.75 162 TYR A O 1
ATOM 1309 N N . ALA A 1 163 ? 12.398 6.771 -11.344 1.00 77.75 163 ALA A N 1
ATOM 1310 C CA . ALA A 1 163 ? 13.123 7.985 -11.003 1.00 77.75 163 ALA A CA 1
ATOM 1311 C C . ALA A 1 163 ? 13.895 8.494 -12.215 1.00 77.75 163 ALA A C 1
ATOM 1313 O O . ALA A 1 163 ? 14.666 7.755 -12.820 1.00 77.75 163 ALA A O 1
ATOM 1314 N N . ASN A 1 164 ? 13.725 9.779 -12.517 1.00 70.19 164 ASN A N 1
ATOM 1315 C CA . ASN A 1 164 ? 14.587 10.518 -13.428 1.00 70.19 164 ASN A CA 1
ATOM 1316 C C . ASN A 1 164 ? 14.971 11.831 -12.739 1.00 70.19 164 ASN A C 1
ATOM 1318 O O . ASN A 1 164 ? 14.131 12.712 -12.586 1.00 70.19 164 ASN A O 1
ATOM 1322 N N . ASN A 1 165 ? 16.215 11.918 -12.260 1.00 59.44 165 ASN A N 1
ATOM 1323 C CA . ASN A 1 165 ? 16.800 13.099 -11.612 1.00 59.44 165 ASN A CA 1
ATOM 1324 C C . ASN A 1 165 ? 16.051 13.682 -10.390 1.00 59.44 165 ASN A C 1
ATOM 1326 O O . ASN A 1 165 ? 16.246 14.850 -10.064 1.00 59.44 165 ASN A O 1
ATOM 1330 N N . SER A 1 166 ? 15.344 12.829 -9.630 1.00 62.00 166 SER A N 1
ATOM 1331 C CA . SER A 1 166 ? 14.603 13.154 -8.391 1.00 62.00 166 SER A CA 1
ATOM 1332 C C . SER A 1 166 ? 13.310 13.965 -8.616 1.00 62.00 166 SER A C 1
ATOM 1334 O O . SER A 1 166 ? 13.316 14.888 -9.430 1.00 62.00 166 SER A O 1
ATOM 1336 N N . PRO A 1 167 ? 12.205 13.699 -7.883 1.00 67.50 167 PRO A N 1
ATOM 1337 C CA . PRO A 1 167 ? 11.989 12.648 -6.875 1.00 67.50 167 PRO A CA 1
ATOM 1338 C C . PRO A 1 167 ? 11.616 11.272 -7.465 1.00 67.50 167 PRO A C 1
ATOM 1340 O O . PRO A 1 167 ? 11.263 11.144 -8.639 1.00 67.50 167 PRO A O 1
ATOM 1343 N N . ILE A 1 168 ? 11.740 10.219 -6.643 1.00 74.19 168 ILE A N 1
ATOM 1344 C CA . ILE A 1 168 ? 11.346 8.849 -7.008 1.00 74.19 168 ILE A CA 1
ATOM 1345 C C . ILE A 1 168 ? 9.819 8.757 -6.985 1.00 74.19 168 ILE A C 1
ATOM 1347 O O . ILE A 1 168 ? 9.181 8.905 -5.945 1.00 74.19 168 ILE A O 1
ATOM 1351 N N . ASN A 1 169 ? 9.234 8.468 -8.139 1.00 83.88 169 ASN A N 1
ATOM 1352 C CA . ASN A 1 169 ? 7.818 8.199 -8.281 1.00 83.88 169 ASN A CA 1
ATOM 1353 C C . ASN A 1 169 ? 7.528 6.743 -7.926 1.00 83.88 169 ASN A C 1
ATOM 1355 O O . ASN A 1 169 ? 8.142 5.823 -8.469 1.00 83.88 169 ASN A O 1
ATOM 1359 N N . HIS A 1 170 ? 6.547 6.543 -7.050 1.00 88.06 170 HIS A N 1
ATOM 1360 C CA . HIS A 1 170 ? 6.057 5.223 -6.677 1.00 88.06 170 HIS A CA 1
ATOM 1361 C C . HIS A 1 170 ? 4.573 5.102 -7.008 1.00 88.06 170 HIS A C 1
ATOM 1363 O O . HIS A 1 170 ? 3.758 5.888 -6.514 1.00 88.06 170 HIS A O 1
ATOM 1369 N N . ASN A 1 171 ? 4.240 4.084 -7.792 1.00 93.06 171 ASN A N 1
ATOM 1370 C CA . ASN A 1 171 ? 2.892 3.558 -7.924 1.00 93.06 171 ASN A CA 1
ATOM 1371 C C . ASN A 1 171 ? 2.892 2.147 -7.338 1.00 93.06 171 ASN A C 1
ATOM 1373 O O . ASN A 1 171 ? 3.779 1.357 -7.652 1.00 93.06 171 ASN A O 1
ATOM 1377 N N . ALA A 1 172 ? 1.936 1.818 -6.480 1.00 96.25 172 ALA A N 1
ATOM 1378 C CA . ALA A 1 172 ? 1.885 0.495 -5.872 1.00 96.25 172 ALA A CA 1
ATOM 1379 C C . ALA A 1 172 ? 0.456 0.071 -5.556 1.00 96.25 172 ALA A C 1
ATOM 1381 O O . ALA A 1 172 ? -0.397 0.903 -5.258 1.00 96.25 172 ALA A O 1
ATOM 1382 N N . GLU A 1 173 ? 0.222 -1.233 -5.591 1.00 97.31 173 GLU A N 1
ATOM 1383 C CA . GLU A 1 173 ? -1.018 -1.877 -5.181 1.00 97.31 173 GLU A CA 1
ATOM 1384 C C . GLU A 1 173 ? -0.746 -2.830 -4.025 1.00 97.31 173 GLU A C 1
ATOM 1386 O O . GLU A 1 173 ? 0.252 -3.554 -4.025 1.00 97.31 173 GLU A O 1
ATOM 1391 N N . PHE A 1 174 ? -1.663 -2.872 -3.065 1.00 97.44 174 PHE A N 1
ATOM 1392 C CA . PHE A 1 174 ? -1.494 -3.602 -1.819 1.00 97.44 174 PHE A CA 1
ATOM 1393 C C . PHE A 1 174 ? -2.690 -4.500 -1.520 1.00 97.44 174 PHE A C 1
ATOM 1395 O O . PHE A 1 174 ? -3.840 -4.101 -1.727 1.00 97.44 174 PHE A O 1
ATOM 1402 N N . TYR A 1 175 ? -2.409 -5.668 -0.947 1.00 97.19 175 TYR A N 1
ATOM 1403 C CA . TYR A 1 175 ? -3.293 -6.279 0.038 1.00 97.19 175 TYR A CA 1
ATOM 1404 C C . TYR A 1 175 ? -2.895 -5.780 1.425 1.00 97.19 175 TYR A C 1
ATOM 1406 O O . TYR A 1 175 ? -1.709 -5.698 1.750 1.00 97.19 175 TYR A O 1
ATOM 1414 N N . ILE A 1 176 ? -3.889 -5.455 2.242 1.00 97.25 176 ILE A N 1
ATOM 1415 C CA . ILE A 1 176 ? -3.706 -5.028 3.624 1.00 97.25 176 ILE A CA 1
ATOM 1416 C C . ILE A 1 176 ? -4.558 -5.933 4.489 1.00 97.25 176 ILE A C 1
ATOM 1418 O O . ILE A 1 176 ? -5.780 -5.935 4.372 1.00 97.25 176 ILE A O 1
ATOM 1422 N N . LEU A 1 177 ? -3.908 -6.687 5.356 1.00 97.44 177 LEU A N 1
ATOM 1423 C CA . LEU A 1 177 ? -4.563 -7.499 6.364 1.00 97.44 177 LEU A CA 1
ATOM 1424 C C . LEU A 1 177 ? -4.411 -6.799 7.707 1.00 97.44 177 LEU A C 1
ATOM 1426 O O . LEU A 1 177 ? -3.309 -6.353 8.033 1.00 97.44 177 LEU A O 1
ATOM 1430 N N . TYR A 1 178 ? -5.482 -6.694 8.488 1.00 96.88 178 TYR A N 1
ATOM 1431 C CA . TYR A 1 178 ? -5.380 -6.137 9.833 1.00 96.88 178 TYR A CA 1
ATOM 1432 C C . TYR A 1 178 ? -6.356 -6.771 10.825 1.00 96.88 178 TYR A C 1
ATOM 1434 O O . TYR A 1 178 ? -7.397 -7.308 10.448 1.00 96.88 178 TYR A O 1
ATOM 1442 N N . SER A 1 179 ? -5.985 -6.674 12.097 1.00 95.88 179 SER A N 1
ATOM 1443 C CA . SER A 1 179 ? -6.813 -6.970 13.265 1.00 95.88 179 SER A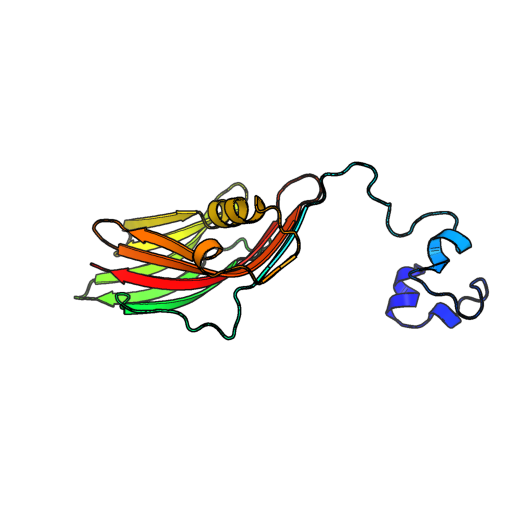 CA 1
ATOM 1444 C C . SER A 1 179 ? -6.624 -5.871 14.291 1.00 95.88 179 SER A C 1
ATOM 1446 O O . SER A 1 179 ? -5.503 -5.397 14.497 1.00 95.88 179 SER A O 1
ATOM 1448 N N . VAL A 1 180 ? -7.719 -5.494 14.936 1.00 92.56 180 VAL A N 1
ATOM 1449 C CA . VAL A 1 180 ? -7.713 -4.647 16.129 1.00 92.56 180 VAL A CA 1
ATOM 1450 C C . VAL A 1 180 ? -7.714 -5.578 17.344 1.00 92.56 180 VAL A C 1
ATOM 1452 O O . VAL A 1 180 ? -8.368 -6.618 17.298 1.00 92.56 180 VAL A O 1
ATOM 1455 N N . LYS A 1 181 ? -6.929 -5.250 18.370 1.00 88.44 181 LYS A N 1
ATOM 1456 C CA . LYS A 1 181 ? -6.764 -6.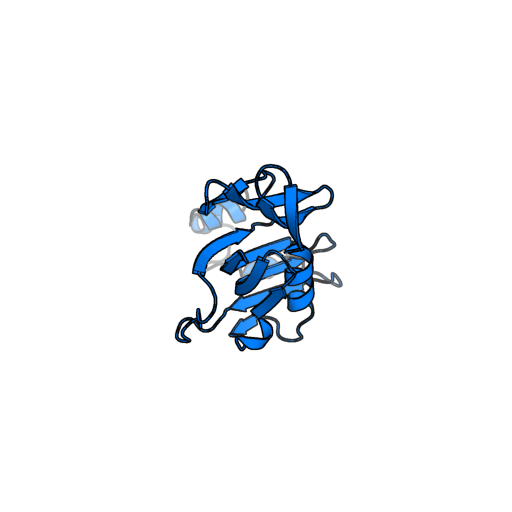053 19.588 1.00 88.44 181 LYS A CA 1
ATOM 1457 C C . LYS A 1 181 ? -7.648 -5.579 20.731 1.00 88.44 181 LYS A C 1
ATOM 1459 O O . LYS A 1 181 ? -7.909 -4.358 20.797 1.00 88.44 181 LYS A O 1
#

Sequence (181 aa):
RGVSYLNSVNDLDKLAFLPNNFDYSIDFKNVFGFDLYHASDGNNYISKEYQLDPMLPIDTKGYDYLLTTSIHSSDRANRDISNVTIDDQVYKVSIINIQGEEKKMQYQAGDTVIMSISLTQLCNKIAGYKTEIGILAPEKLTFDFENNDVKVRIIFRYASIYANNSPINHNAEFYILYSVK

pLDDT: mean 87.96, std 11.24, range [43.72, 98.25]

Secondary structure (DSSP, 8-state):
--HHHHHHTT-GGG-TTSPTT--TTTTHHHHHSS-SS---TT---EEEEEEE-TTSPP--TT-SEEEEEEE-TT--S-EEEEEEEETTEEEEEEEEEETTTEEEEEEEETTEEEEEEEHHHHHHHHHTSS-SEEEE-HHHHEEEEE-SSEEEEEEEEEEEEEESSSPPEEEEEEEEEEEE-

Foldseek 3Di:
DDCVVCVVVVNNVVDPLADDVDDCQPCVCVSVVDHPDPPPVDWPKAWAKEAADPPDDDDQPPFDDKFKDKDWLPDDDKDWGDWDADPNWIWTWIWDQDPPSWIWIFIDGVPRTPDIGTPVVLLVQLSPDPHRYDYDDQVNQWDWDDDPFKTKIKGWRMWTWTDTPDDITIITMIIMTMDTD